Protein AF-A0A6N8V5C9-F1 (afdb_mon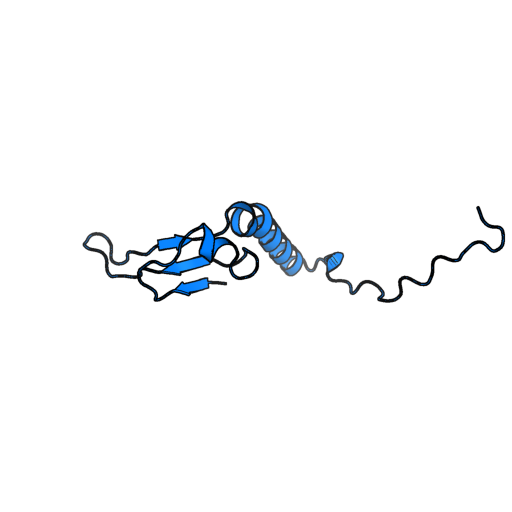omer)

Solvent-accessible surface area (backbone atoms only — not comparable to full-atom values): 5463 Å² total; per-residue (Å²): 98,80,44,80,41,86,51,83,80,31,56,44,66,94,83,36,20,60,41,76,82,12,50,25,38,29,34,10,55,72,42,78,37,66,87,98,41,68,68,41,69,41,77,32,56,21,59,62,46,34,45,57,54,38,43,54,49,54,51,48,55,53,48,28,62,75,70,71,50,84,56,82,82,76,51,79,69,69,91,64,75,65,72,76,80,72,59,96,79,72,130

Secondary structure (DSSP, 8-state):
-EEE--STT---HHHHTTTTTTTPEEEEEEEEPPTT-SEEEEEEE-IIIIIIIHHHHHHHHHHHHHHTPPPTTSS---S--------TT--

Nearest PDB structures (foldseek):
  1ys4-assembly1_A  TM=9.618E-01  e=6.496E-05  Methanocaldococcus jannaschii
  4zhs-assembly1_C  TM=8.784E-01  e=2.864E-05  Trichophyton rubrum BMU01672
  5jw6-assembly1_A  TM=8.793E-01  e=3.283E-05  Aspergillus fumigatus Af293
  4zhs-assembly2_E-2  TM=8.749E-01  e=8.535E-05  Trichophyton rubrum BMU01672
  3hsk-assembly1_B  TM=7.887E-01  e=2.723E-04  Candida albicans

pLDDT: mean 87.92, std 16.31, range [44.84, 98.62]

Foldseek 3Di:
DEAEDADCPDDDQVPPCCVVHQQYKYKYPWDQDDPPGGIDIDIYGNCVCNNDPVVVVVVVVVVCVVVVNDDPVPDDDPPDPPPPPQDPVHD

Mean predicted aligned error: 9.44 Å

Radius of gyration: 22.25 Å; Cα contacts (8 Å, |Δi|>4): 114; chains: 1; bounding box: 54×41×52 Å

Sequence (91 aa):
PLVVRTEPDRPQPRLDADVAAGMAVTVGRIRTAPAPHDLALVAVAHNGIRGAAGACLANAELCASHLGLDLPWDRPEPRDKGAVPVDPNGK

Structure (mmCIF, N/CA/C/O backbone):
data_AF-A0A6N8V5C9-F1
#
_entry.id   AF-A0A6N8V5C9-F1
#
loop_
_atom_site.group_PDB
_atom_site.id
_atom_site.type_symbol
_atom_site.label_atom_id
_atom_site.label_alt_id
_atom_site.label_comp_id
_atom_site.label_asym_id
_atom_site.label_entity_id
_atom_site.label_seq_id
_atom_site.pdbx_PDB_ins_code
_atom_site.Cartn_x
_atom_site.Cartn_y
_atom_site.Cartn_z
_atom_site.occupancy
_atom_site.B_iso_or_equiv
_atom_site.auth_seq_id
_atom_site.auth_comp_id
_atom_site.auth_asym_id
_atom_site.auth_atom_id
_atom_site.pdbx_PDB_model_num
ATOM 1 N N . PRO A 1 1 ? -3.549 -3.131 -6.895 1.00 92.12 1 PRO A N 1
ATOM 2 C CA . PRO A 1 1 ? -4.531 -3.920 -6.104 1.00 92.12 1 PRO A CA 1
ATOM 3 C C . PRO A 1 1 ? -4.726 -3.350 -4.691 1.00 92.12 1 PRO A C 1
ATOM 5 O O . PRO A 1 1 ? -3.760 -2.843 -4.119 1.00 92.12 1 PRO A O 1
ATOM 8 N N . LEU A 1 2 ? -5.949 -3.434 -4.154 1.00 96.94 2 LEU A N 1
ATOM 9 C CA . LEU A 1 2 ? -6.280 -3.138 -2.756 1.00 96.94 2 LEU A CA 1
ATOM 10 C C . LEU A 1 2 ? -6.723 -4.444 -2.089 1.00 96.94 2 LEU A C 1
ATOM 12 O O . LEU A 1 2 ? -7.646 -5.090 -2.580 1.00 96.94 2 LEU A O 1
ATOM 16 N N . VAL A 1 3 ? -6.065 -4.839 -1.002 1.00 98.25 3 VAL A N 1
ATOM 17 C CA . VAL A 1 3 ? -6.380 -6.067 -0.259 1.00 98.25 3 VAL A CA 1
ATOM 18 C C . VAL A 1 3 ? -6.917 -5.685 1.109 1.00 98.25 3 VAL A C 1
ATOM 20 O O . VAL A 1 3 ? -6.249 -4.982 1.861 1.00 98.25 3 VAL A O 1
ATOM 23 N N . VAL A 1 4 ? -8.120 -6.146 1.440 1.00 98.31 4 VAL A N 1
ATOM 24 C CA . VAL A 1 4 ? -8.740 -5.885 2.742 1.00 98.31 4 VAL A CA 1
ATOM 25 C C . VAL A 1 4 ? -8.525 -7.086 3.658 1.00 98.31 4 VAL A C 1
ATOM 27 O O . VAL A 1 4 ? -8.789 -8.222 3.272 1.00 98.31 4 VAL A O 1
ATOM 30 N N . ARG A 1 5 ? -8.037 -6.825 4.870 1.00 98.00 5 ARG A N 1
ATOM 31 C CA . ARG A 1 5 ? -7.842 -7.800 5.945 1.00 98.00 5 ARG A CA 1
ATOM 32 C C . ARG A 1 5 ? -8.870 -7.562 7.042 1.00 98.00 5 ARG A C 1
ATOM 34 O O . ARG A 1 5 ? -9.035 -6.431 7.503 1.00 98.00 5 ARG A O 1
ATOM 41 N N . THR A 1 6 ? -9.552 -8.624 7.449 1.00 97.56 6 THR A N 1
ATOM 42 C CA . THR A 1 6 ? -10.582 -8.584 8.498 1.00 97.56 6 THR A CA 1
ATOM 43 C C . THR A 1 6 ? -10.035 -8.985 9.863 1.00 97.56 6 THR A C 1
ATOM 45 O O . THR A 1 6 ? -10.678 -8.740 10.879 1.00 97.56 6 THR A O 1
ATOM 48 N N . GLU A 1 7 ? -8.858 -9.606 9.902 1.00 98.31 7 GLU A N 1
ATOM 49 C CA . GLU A 1 7 ? -8.202 -10.031 11.129 1.00 98.31 7 GLU A CA 1
ATOM 50 C C . GLU A 1 7 ? -7.833 -8.809 12.000 1.00 98.31 7 GLU A C 1
ATOM 52 O O . GLU A 1 7 ? -7.290 -7.827 11.478 1.00 98.31 7 GLU A O 1
ATOM 57 N N . PRO A 1 8 ? -8.083 -8.835 13.326 1.00 96.44 8 PRO A N 1
ATOM 58 C CA . PRO A 1 8 ? -7.933 -7.653 14.186 1.00 96.44 8 PRO A CA 1
ATOM 59 C C . PRO A 1 8 ? -6.518 -7.064 14.235 1.00 96.44 8 PRO A C 1
ATOM 61 O O . PRO A 1 8 ? -6.334 -5.861 14.432 1.00 96.44 8 PRO A O 1
ATOM 64 N N . ASP A 1 9 ? -5.499 -7.902 14.070 1.00 97.50 9 ASP A N 1
ATOM 65 C CA . ASP A 1 9 ? -4.090 -7.540 14.177 1.00 97.50 9 ASP A CA 1
ATOM 66 C C . ASP A 1 9 ? -3.441 -7.242 12.817 1.00 97.50 9 ASP A C 1
ATOM 68 O O . ASP A 1 9 ? -2.251 -6.917 12.770 1.00 97.50 9 ASP A O 1
ATOM 72 N N . ARG A 1 10 ? -4.200 -7.270 11.715 1.00 98.12 10 ARG A N 1
ATOM 73 C CA . ARG A 1 10 ? -3.700 -7.004 10.358 1.00 98.12 10 ARG A CA 1
ATOM 74 C C . ARG A 1 10 ? -4.133 -5.625 9.848 1.00 98.12 10 ARG A C 1
ATOM 76 O O . ARG A 1 10 ? -5.197 -5.142 10.228 1.00 98.12 10 ARG A O 1
ATOM 83 N N . PRO A 1 11 ? -3.330 -4.969 8.991 1.00 98.38 11 PRO A N 1
ATOM 84 C CA . PRO A 1 11 ? -2.058 -5.432 8.433 1.00 98.38 11 PRO A CA 1
ATOM 85 C C . PRO A 1 11 ? -0.853 -5.223 9.367 1.00 98.38 11 PRO A C 1
ATOM 87 O O . PRO A 1 11 ? -0.897 -4.422 10.301 1.00 98.38 11 PRO A O 1
ATOM 90 N N . GLN A 1 12 ? 0.243 -5.928 9.079 1.00 98.44 12 GLN A N 1
ATOM 91 C CA . GLN A 1 12 ? 1.557 -5.764 9.708 1.00 98.44 12 GLN A CA 1
ATOM 92 C C . GLN A 1 12 ? 2.641 -5.656 8.623 1.00 98.44 12 GLN A C 1
ATOM 94 O O . GLN A 1 12 ? 2.652 -6.493 7.720 1.00 98.44 12 GLN A O 1
ATOM 99 N N . PRO A 1 13 ? 3.598 -4.707 8.716 1.00 97.94 13 PRO A N 1
ATOM 100 C CA . PRO A 1 13 ? 4.608 -4.489 7.675 1.00 97.94 13 PRO A CA 1
ATOM 101 C C . PRO A 1 13 ? 5.317 -5.768 7.216 1.00 97.94 13 PRO A C 1
ATOM 103 O O . PRO A 1 13 ? 5.311 -6.082 6.034 1.00 97.94 13 PRO A O 1
ATOM 106 N N . ARG A 1 14 ? 5.830 -6.572 8.153 1.00 98.06 14 ARG A N 1
ATOM 107 C CA . ARG A 1 14 ? 6.565 -7.810 7.841 1.00 98.06 14 ARG A CA 1
ATOM 108 C C . ARG A 1 14 ? 5.708 -8.900 7.183 1.00 98.06 14 ARG A C 1
ATOM 110 O O . ARG A 1 14 ? 6.250 -9.757 6.501 1.00 98.06 14 ARG A O 1
ATOM 117 N N . LEU A 1 15 ? 4.401 -8.925 7.438 1.00 98.00 15 LEU A N 1
ATOM 118 C CA . LEU A 1 15 ? 3.516 -10.003 6.979 1.00 98.00 15 LEU A CA 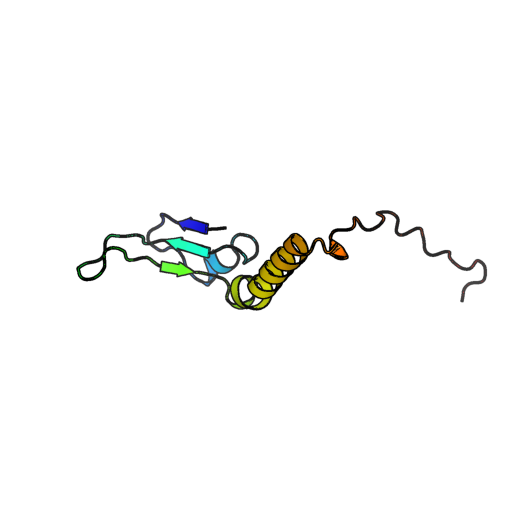1
ATOM 119 C C . LEU A 1 15 ? 2.695 -9.628 5.741 1.00 98.00 15 LEU A C 1
ATOM 121 O O . LEU A 1 15 ? 2.127 -10.519 5.113 1.00 98.00 15 LEU A O 1
ATOM 125 N N . ASP A 1 16 ? 2.573 -8.334 5.436 1.00 98.31 16 ASP A N 1
ATOM 126 C CA . ASP A 1 16 ? 1.686 -7.828 4.385 1.00 98.31 16 ASP A CA 1
ATOM 127 C C . ASP A 1 16 ? 2.384 -6.964 3.328 1.00 98.31 16 ASP A C 1
ATOM 129 O O . ASP A 1 16 ? 1.752 -6.668 2.315 1.00 98.31 16 ASP A O 1
ATOM 133 N N . ALA A 1 17 ? 3.645 -6.553 3.527 1.00 97.31 17 ALA A N 1
ATOM 134 C CA . ALA A 1 17 ? 4.340 -5.704 2.555 1.00 97.31 17 ALA A CA 1
ATOM 135 C C . ALA A 1 17 ? 4.501 -6.387 1.190 1.00 97.31 17 ALA A C 1
ATOM 137 O O . ALA A 1 17 ? 4.294 -5.727 0.180 1.00 97.31 17 ALA A O 1
ATOM 138 N N . ASP A 1 18 ? 4.782 -7.692 1.152 1.00 98.00 18 ASP A N 1
ATOM 139 C CA . ASP A 1 18 ? 5.055 -8.427 -0.094 1.00 98.00 18 ASP A CA 1
ATOM 140 C C . ASP A 1 18 ? 3.799 -8.984 -0.787 1.00 98.00 18 ASP A C 1
ATOM 142 O O . ASP A 1 18 ? 3.892 -9.680 -1.801 1.00 98.00 18 ASP A O 1
ATOM 146 N N . VAL A 1 19 ? 2.597 -8.672 -0.284 1.00 97.62 19 VAL A N 1
ATOM 147 C CA . VAL A 1 19 ? 1.335 -9.100 -0.910 1.00 97.62 19 VAL A CA 1
ATOM 148 C C . VAL A 1 19 ? 1.264 -8.589 -2.352 1.00 97.62 19 VAL A C 1
ATOM 150 O O . VAL A 1 19 ? 1.562 -7.429 -2.640 1.00 97.62 19 VAL A O 1
ATOM 153 N N . ALA A 1 20 ? 0.855 -9.474 -3.268 1.00 96.38 20 ALA A N 1
ATOM 154 C CA . ALA A 1 20 ? 0.896 -9.239 -4.712 1.00 96.38 20 ALA A CA 1
ATOM 155 C C . ALA A 1 20 ? 2.284 -8.769 -5.191 1.00 96.38 20 ALA A C 1
ATOM 157 O O . ALA A 1 20 ? 2.392 -7.760 -5.888 1.00 96.38 20 ALA A O 1
ATOM 158 N N . ALA A 1 21 ? 3.336 -9.478 -4.762 1.00 96.50 21 ALA A N 1
ATOM 159 C CA . ALA A 1 21 ? 4.734 -9.174 -5.071 1.00 96.50 21 ALA A CA 1
ATOM 160 C C . ALA A 1 21 ? 5.129 -7.728 -4.721 1.00 96.50 21 ALA A C 1
ATOM 162 O O . ALA A 1 21 ? 5.842 -7.069 -5.468 1.00 96.50 21 ALA A O 1
ATOM 163 N N . GLY A 1 22 ? 4.607 -7.207 -3.609 1.00 96.94 22 GLY A N 1
ATOM 164 C CA . GLY A 1 22 ? 4.895 -5.853 -3.144 1.00 96.94 22 GLY A CA 1
ATOM 165 C C . GLY A 1 22 ? 4.098 -4.743 -3.825 1.00 96.94 22 GLY A C 1
ATOM 166 O O . GLY A 1 22 ? 4.288 -3.585 -3.468 1.00 96.94 22 GLY A O 1
ATOM 167 N N . MET A 1 23 ? 3.203 -5.060 -4.772 1.00 97.75 23 MET A N 1
ATOM 168 C CA . MET A 1 23 ? 2.410 -4.076 -5.524 1.00 97.75 23 MET A CA 1
ATOM 169 C C . MET A 1 23 ? 1.014 -3.819 -4.937 1.00 97.75 23 MET A C 1
ATOM 171 O O . MET A 1 23 ? 0.303 -2.915 -5.397 1.00 97.75 23 MET A O 1
ATOM 175 N N . ALA A 1 24 ? 0.575 -4.578 -3.931 1.00 97.62 24 ALA A N 1
ATOM 176 C CA . ALA A 1 24 ? -0.682 -4.298 -3.241 1.00 97.62 24 ALA A CA 1
ATOM 177 C C . ALA A 1 24 ? -0.537 -3.184 -2.192 1.00 97.62 24 ALA A C 1
ATOM 179 O O . ALA A 1 24 ? 0.532 -2.944 -1.635 1.00 97.62 24 ALA A O 1
ATOM 180 N N . VAL A 1 25 ? -1.659 -2.528 -1.899 1.00 98.38 25 VAL A N 1
ATOM 181 C CA . VAL A 1 25 ? -1.864 -1.847 -0.617 1.00 98.38 25 VAL A CA 1
ATOM 182 C C . VAL A 1 25 ? -2.792 -2.735 0.199 1.00 98.38 25 VAL A C 1
ATOM 184 O O . VAL A 1 25 ? -3.885 -3.067 -0.265 1.00 98.38 25 VAL A O 1
ATOM 187 N N . THR A 1 26 ? -2.359 -3.126 1.391 1.00 98.62 26 THR A N 1
ATOM 188 C CA . THR A 1 26 ? -3.157 -3.942 2.307 1.00 98.62 26 THR A CA 1
ATOM 189 C C . THR A 1 26 ? -3.750 -3.044 3.386 1.00 98.62 26 THR A C 1
ATOM 191 O O . THR A 1 26 ? -3.022 -2.289 4.028 1.00 98.62 26 THR A O 1
ATOM 194 N N . VAL A 1 27 ? -5.062 -3.115 3.592 1.00 98.62 27 VAL A N 1
ATOM 195 C CA . VAL A 1 27 ? -5.815 -2.277 4.534 1.00 98.62 27 VAL A CA 1
ATOM 196 C C . VAL A 1 27 ? -6.567 -3.153 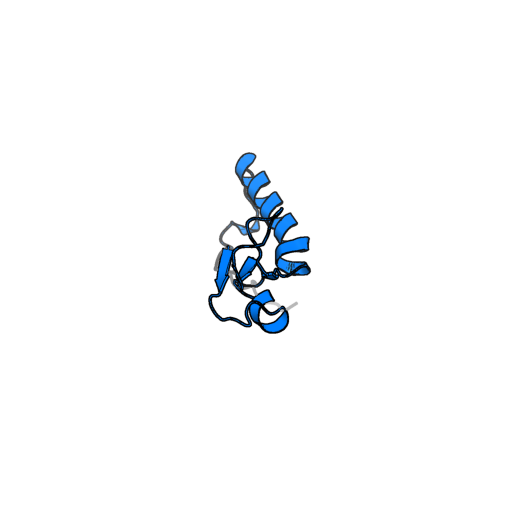5.526 1.00 98.62 27 VAL A C 1
ATOM 198 O O . VAL A 1 27 ? -7.116 -4.185 5.156 1.00 98.62 27 VAL A O 1
ATOM 201 N N . GLY A 1 28 ? -6.615 -2.741 6.788 1.00 98.44 28 GLY A N 1
ATOM 202 C CA . GLY A 1 28 ? -7.335 -3.446 7.846 1.00 98.44 28 GLY A CA 1
ATOM 203 C C . GLY A 1 28 ? -7.645 -2.535 9.027 1.00 98.44 28 GLY A C 1
ATOM 204 O O . GLY A 1 28 ? -7.386 -1.328 8.986 1.00 98.44 28 GLY A O 1
ATOM 205 N N . ARG A 1 29 ? -8.233 -3.111 10.082 1.00 97.88 29 ARG A N 1
ATOM 206 C CA . ARG A 1 29 ? -8.707 -2.382 11.283 1.00 97.88 29 ARG A CA 1
ATOM 207 C C . ARG A 1 29 ? -9.631 -1.206 10.947 1.00 97.88 29 ARG A C 1
ATOM 209 O O . ARG A 1 29 ? -9.588 -0.160 11.604 1.00 97.88 29 ARG A O 1
ATOM 216 N N . ILE A 1 30 ? -10.430 -1.397 9.898 1.00 98.06 30 ILE A N 1
ATOM 217 C CA . ILE A 1 30 ? -11.400 -0.430 9.397 1.00 98.06 30 ILE A CA 1
ATOM 218 C C . ILE A 1 30 ? -12.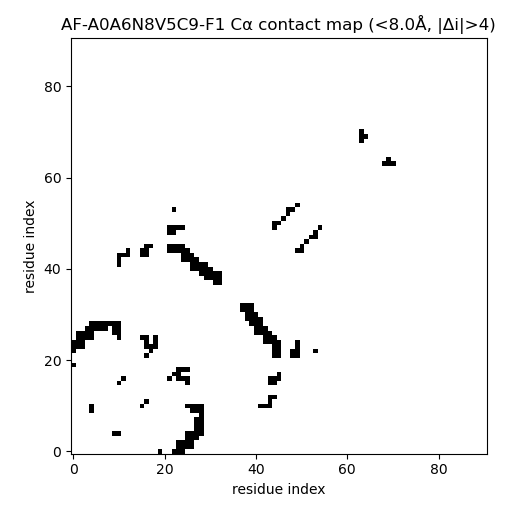511 -0.301 10.434 1.00 98.06 30 ILE A C 1
ATOM 220 O O . ILE A 1 30 ? -13.144 -1.289 10.800 1.00 98.06 30 ILE A O 1
ATOM 224 N N . ARG A 1 31 ? -12.728 0.914 10.926 1.00 97.12 31 ARG A N 1
ATOM 225 C CA . ARG A 1 31 ? -13.752 1.224 11.926 1.00 97.12 31 ARG A CA 1
ATOM 226 C C . ARG A 1 31 ? -14.205 2.667 11.787 1.00 97.12 31 ARG A C 1
ATOM 228 O O . ARG A 1 31 ? -13.462 3.503 11.274 1.00 97.12 31 ARG A O 1
ATOM 235 N N . THR A 1 32 ? -15.386 2.963 12.308 1.00 98.06 32 THR A N 1
ATOM 236 C CA . THR A 1 32 ? -15.843 4.343 12.470 1.00 98.06 32 THR A CA 1
ATOM 237 C C . THR A 1 32 ? -14.909 5.097 13.411 1.00 98.06 32 THR A C 1
ATOM 239 O O . THR A 1 32 ? -14.524 4.574 14.463 1.00 98.06 32 THR A O 1
ATOM 242 N N . ALA A 1 33 ? -14.533 6.313 13.032 1.00 97.44 33 ALA A N 1
ATOM 243 C CA . ALA A 1 33 ? -13.785 7.214 13.897 1.00 97.44 33 ALA A CA 1
ATOM 244 C C . ALA A 1 33 ? -14.740 8.186 14.620 1.00 97.44 33 ALA A C 1
ATOM 246 O O . ALA A 1 33 ? -15.867 8.386 14.170 1.00 97.44 33 ALA A O 1
ATOM 247 N N . PRO A 1 34 ? -14.334 8.764 15.762 1.00 96.06 34 PRO A N 1
ATOM 248 C CA . PRO A 1 34 ? -15.049 9.881 16.370 1.00 96.06 34 PRO A CA 1
ATOM 249 C C . PRO A 1 34 ? -14.860 11.175 15.569 1.00 96.06 34 PRO A C 1
ATOM 251 O O . PRO A 1 34 ? -13.831 11.365 14.913 1.00 96.06 34 PRO A O 1
ATOM 254 N N . ALA A 1 35 ? -15.799 12.111 15.729 1.00 94.44 35 ALA A N 1
ATOM 255 C CA . ALA A 1 35 ? -15.698 13.457 15.167 1.00 94.44 35 ALA A CA 1
ATOM 256 C C . ALA A 1 35 ? -14.339 14.120 15.507 1.00 94.44 35 ALA A C 1
ATOM 258 O O . ALA A 1 35 ? -13.877 14.004 16.647 1.00 94.44 35 ALA A O 1
ATOM 259 N N . PRO A 1 36 ? -13.692 14.818 14.550 1.00 95.31 36 PRO A N 1
ATOM 260 C CA . PRO A 1 36 ? -14.205 15.235 13.237 1.00 95.31 36 PRO A CA 1
ATOM 261 C C . PRO A 1 36 ? -13.999 14.210 12.105 1.00 95.31 36 PRO A C 1
ATOM 263 O O . PRO A 1 36 ? -14.157 14.558 10.939 1.00 95.31 36 PRO A O 1
ATOM 266 N N . HIS A 1 37 ? -13.592 12.979 12.413 1.00 97.25 37 HIS A N 1
ATOM 267 C CA . HIS A 1 37 ? -13.313 11.953 11.411 1.00 97.25 37 HIS A CA 1
ATOM 268 C C . HIS A 1 37 ? -14.438 10.919 11.354 1.00 97.25 37 HIS A C 1
ATOM 270 O O . HIS A 1 37 ? -14.990 10.555 12.384 1.00 97.25 37 HIS A O 1
ATOM 276 N N . ASP A 1 38 ? -14.703 10.370 10.169 1.00 97.25 38 ASP A N 1
ATOM 277 C CA . ASP A 1 38 ? -15.711 9.312 10.003 1.00 97.25 38 ASP A CA 1
ATOM 278 C C . ASP A 1 38 ? -15.093 7.907 9.981 1.00 97.25 38 ASP A C 1
ATOM 280 O O . ASP A 1 38 ? -15.739 6.917 10.327 1.00 97.25 38 ASP A O 1
ATOM 284 N N . LEU A 1 39 ? -13.816 7.798 9.599 1.00 97.56 39 LEU A N 1
ATOM 285 C CA . LEU A 1 39 ? -13.158 6.530 9.295 1.00 97.56 39 LEU A CA 1
ATOM 286 C C . LEU A 1 39 ? -11.738 6.479 9.856 1.00 97.56 39 LEU A C 1
ATOM 288 O O . LEU A 1 39 ? -10.933 7.381 9.635 1.00 97.56 39 LEU A O 1
ATOM 292 N N . ALA A 1 40 ? -11.408 5.373 10.514 1.00 97.75 40 ALA A N 1
ATOM 293 C CA . ALA A 1 40 ? -10.045 5.025 10.883 1.00 97.75 40 ALA A CA 1
ATOM 294 C C . ALA A 1 40 ? -9.688 3.649 10.319 1.00 97.75 40 ALA A C 1
ATOM 296 O O . ALA A 1 40 ? -10.467 2.700 10.403 1.00 97.75 40 ALA A O 1
ATOM 297 N N . LEU A 1 41 ? -8.481 3.537 9.773 1.00 98.06 41 LEU A N 1
ATOM 298 C CA . LEU A 1 41 ? -7.938 2.310 9.196 1.00 98.06 41 LEU A CA 1
ATOM 299 C C . LEU A 1 41 ? -6.422 2.266 9.384 1.00 98.06 41 LEU A C 1
ATOM 301 O O . LEU A 1 41 ? -5.798 3.267 9.736 1.00 98.06 41 LEU A O 1
ATOM 305 N N . VAL A 1 42 ? -5.831 1.105 9.132 1.00 98.50 42 VAL A N 1
ATOM 306 C CA . VAL A 1 42 ? -4.381 0.930 9.018 1.00 98.50 42 VAL A CA 1
ATOM 307 C C . VAL A 1 42 ? -4.079 0.417 7.619 1.00 98.50 42 VAL A C 1
ATOM 309 O O . VAL A 1 42 ? -4.713 -0.534 7.163 1.00 98.50 42 VAL A O 1
ATOM 312 N N . ALA A 1 43 ? -3.107 1.036 6.951 1.00 98.38 43 ALA A N 1
ATOM 313 C CA . ALA A 1 43 ? -2.650 0.643 5.626 1.00 98.38 43 ALA A CA 1
ATOM 314 C C . ALA A 1 43 ? -1.158 0.295 5.651 1.00 98.38 43 ALA A C 1
ATOM 316 O O . ALA A 1 43 ? -0.359 0.987 6.279 1.00 98.38 43 ALA A O 1
ATOM 317 N N . VAL A 1 44 ? -0.790 -0.770 4.944 1.00 98.56 44 VAL A N 1
ATOM 318 C CA . VAL A 1 44 ? 0.594 -1.176 4.689 1.00 98.56 44 VAL A CA 1
ATOM 319 C C . VAL A 1 44 ? 0.788 -1.267 3.182 1.00 98.56 44 VAL A C 1
ATOM 321 O O . VAL A 1 44 ? -0.009 -1.883 2.476 1.00 98.56 44 VAL A O 1
ATOM 324 N N . ALA A 1 45 ? 1.867 -0.662 2.700 1.00 98.00 45 ALA A N 1
ATOM 325 C CA . ALA A 1 45 ? 2.335 -0.778 1.329 1.00 98.00 45 ALA A CA 1
ATOM 326 C C . ALA A 1 45 ? 3.860 -0.888 1.338 1.00 98.00 45 ALA A C 1
ATOM 328 O O . ALA A 1 45 ? 4.522 -0.293 2.194 1.00 98.00 45 ALA A O 1
ATOM 329 N N . HIS A 1 46 ? 4.424 -1.622 0.382 1.00 98.19 46 HIS A N 1
ATOM 330 C CA . HIS A 1 46 ? 5.870 -1.696 0.239 1.00 98.19 46 HIS A CA 1
ATOM 331 C C . HIS A 1 46 ? 6.409 -0.370 -0.319 1.00 98.19 46 HIS A C 1
ATOM 333 O O . HIS A 1 46 ? 6.127 0.004 -1.455 1.00 98.19 46 HIS A O 1
ATOM 339 N N . ASN A 1 47 ? 7.226 0.342 0.456 1.00 96.81 47 ASN A N 1
ATOM 340 C CA . ASN A 1 47 ? 7.751 1.654 0.066 1.00 96.81 47 ASN A CA 1
ATOM 341 C C . ASN A 1 47 ? 8.687 1.593 -1.155 1.00 96.81 47 ASN A C 1
ATOM 343 O O . ASN A 1 47 ? 8.586 2.442 -2.028 1.00 96.81 47 ASN A O 1
ATOM 347 N N . GLY A 1 48 ? 9.575 0.599 -1.238 1.00 96.75 48 GLY A N 1
ATOM 348 C CA . GLY A 1 48 ? 10.469 0.407 -2.385 1.00 96.75 48 GLY A CA 1
ATOM 349 C C . GLY A 1 48 ? 9.752 -0.111 -3.634 1.00 96.75 48 GLY A C 1
ATOM 350 O O . GLY A 1 48 ? 9.873 0.494 -4.695 1.00 96.75 48 GLY A O 1
ATOM 351 N N . ILE A 1 49 ? 8.987 -1.201 -3.495 1.00 97.44 49 ILE A N 1
ATOM 352 C CA . ILE A 1 49 ? 8.289 -1.843 -4.613 1.00 97.44 49 ILE A CA 1
ATOM 353 C C . ILE A 1 49 ? 7.065 -1.032 -5.032 1.00 97.44 49 ILE A C 1
ATOM 355 O O . ILE A 1 49 ? 7.115 -0.417 -6.082 1.00 97.44 49 ILE A O 1
ATOM 359 N N . ARG A 1 50 ? 5.987 -0.949 -4.240 1.00 96.62 50 ARG A N 1
ATOM 360 C CA . ARG A 1 50 ? 4.802 -0.171 -4.649 1.00 96.62 50 ARG A CA 1
ATOM 361 C C . ARG A 1 50 ? 5.072 1.331 -4.736 1.00 96.62 50 ARG A C 1
ATOM 363 O O . ARG A 1 50 ? 4.511 1.989 -5.607 1.00 96.62 50 ARG A O 1
ATOM 370 N N . GLY A 1 51 ? 5.858 1.868 -3.806 1.00 95.62 51 GLY A N 1
ATOM 371 C CA . GLY A 1 51 ? 6.141 3.300 -3.729 1.00 95.62 51 GLY A CA 1
ATOM 372 C C . GLY A 1 51 ? 7.131 3.755 -4.799 1.00 95.62 51 GLY A C 1
ATOM 373 O O . GLY A 1 51 ? 6.725 4.294 -5.815 1.00 95.62 51 GLY A O 1
ATOM 374 N N . ALA A 1 52 ? 8.427 3.567 -4.570 1.00 97.75 52 ALA A N 1
ATOM 375 C CA . ALA A 1 52 ? 9.476 4.161 -5.390 1.00 97.75 52 ALA A CA 1
ATOM 376 C C . ALA A 1 52 ? 9.529 3.577 -6.812 1.00 97.75 52 ALA A C 1
ATOM 378 O O . ALA A 1 52 ? 9.241 4.277 -7.778 1.00 97.75 52 ALA A O 1
ATOM 379 N N . ALA A 1 53 ? 9.883 2.300 -6.958 1.00 97.44 53 ALA A N 1
ATOM 380 C CA . ALA A 1 53 ? 10.090 1.698 -8.274 1.00 97.44 53 ALA A CA 1
ATOM 381 C C . ALA A 1 53 ? 8.764 1.466 -9.015 1.00 97.44 53 ALA A C 1
ATOM 383 O O . ALA A 1 53 ? 8.631 1.791 -10.193 1.00 97.44 53 ALA A O 1
ATOM 384 N N . GLY A 1 54 ? 7.763 0.943 -8.313 1.00 95.31 54 GLY A N 1
ATOM 385 C CA . GLY A 1 54 ? 6.477 0.558 -8.883 1.00 95.31 54 GLY A CA 1
ATOM 386 C C . GLY A 1 54 ? 5.615 1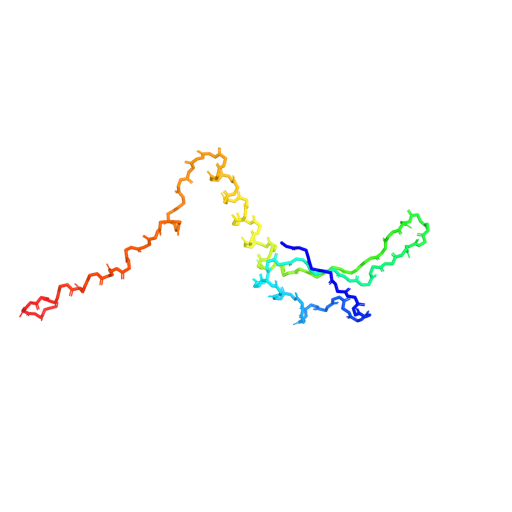.741 -9.296 1.00 95.31 54 GLY A C 1
ATOM 387 O O . GLY A 1 54 ? 4.928 1.630 -10.306 1.00 95.31 54 GLY A O 1
ATOM 388 N N . ALA A 1 55 ? 5.662 2.883 -8.597 1.00 95.50 55 ALA A N 1
ATOM 389 C CA . ALA A 1 55 ? 4.962 4.076 -9.078 1.00 95.50 55 ALA A CA 1
ATOM 390 C C . ALA A 1 55 ? 5.613 4.629 -10.351 1.00 95.50 55 ALA A C 1
ATOM 392 O O . ALA A 1 55 ? 4.900 5.002 -11.279 1.00 95.50 55 ALA A O 1
ATOM 393 N N . CYS A 1 56 ? 6.949 4.635 -10.427 1.00 97.19 56 CYS A N 1
ATOM 394 C CA . CYS A 1 56 ? 7.662 5.026 -11.643 1.00 97.19 56 CYS A CA 1
ATOM 395 C C . CYS A 1 56 ? 7.289 4.124 -12.824 1.00 97.19 56 CYS A C 1
ATOM 397 O O . CYS A 1 56 ? 6.946 4.635 -13.888 1.00 97.19 56 CYS A O 1
ATOM 399 N N . LEU A 1 57 ? 7.303 2.802 -12.626 1.00 94.44 57 LEU A N 1
ATOM 400 C CA . LEU A 1 57 ? 6.961 1.844 -13.674 1.00 94.44 57 LEU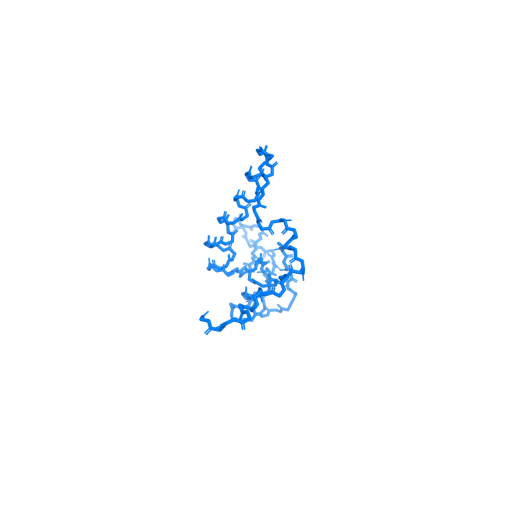 A CA 1
ATOM 401 C C . LEU A 1 57 ? 5.493 1.967 -14.107 1.00 94.44 57 LEU A C 1
ATOM 403 O O . LEU A 1 57 ? 5.233 2.121 -15.294 1.00 94.44 57 LEU A O 1
ATOM 407 N N . ALA 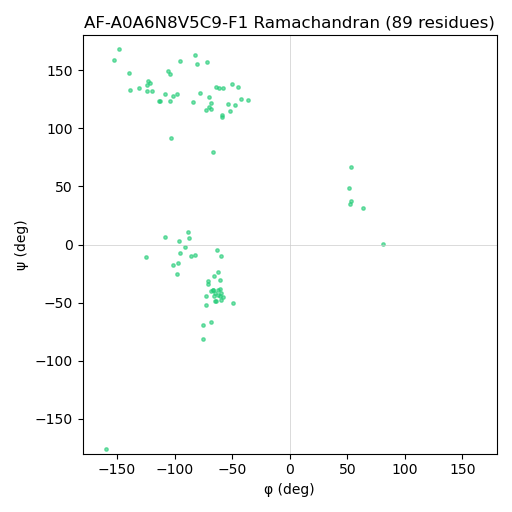A 1 58 ? 4.546 2.004 -13.165 1.00 93.44 58 ALA A N 1
ATOM 408 C CA . ALA A 1 58 ? 3.124 2.136 -13.486 1.00 93.44 58 ALA A CA 1
ATOM 409 C C . ALA A 1 58 ? 2.811 3.445 -14.235 1.00 93.44 58 ALA A C 1
ATOM 411 O O . ALA A 1 58 ? 2.008 3.459 -15.167 1.00 93.44 58 ALA A O 1
ATOM 412 N N . ASN A 1 59 ? 3.467 4.551 -13.864 1.00 95.81 59 ASN A N 1
ATOM 413 C CA . ASN A 1 59 ? 3.339 5.815 -14.589 1.00 95.81 59 ASN A CA 1
ATOM 414 C C . ASN A 1 59 ? 3.934 5.725 -16.002 1.00 95.81 59 ASN A C 1
ATOM 416 O O . ASN A 1 59 ? 3.357 6.275 -16.940 1.00 95.81 59 ASN A O 1
ATOM 420 N N . ALA A 1 60 ? 5.068 5.037 -16.167 1.00 94.75 60 ALA A N 1
ATOM 421 C CA . ALA A 1 60 ? 5.687 4.824 -17.471 1.00 94.75 60 ALA A CA 1
ATOM 422 C C . ALA A 1 60 ? 4.809 3.955 -18.387 1.00 94.75 60 ALA A C 1
ATOM 424 O O . ALA A 1 60 ? 4.594 4.329 -19.537 1.00 94.75 60 ALA A O 1
ATOM 425 N N . GLU A 1 61 ? 4.244 2.860 -17.875 1.00 93.94 61 GLU A N 1
ATOM 426 C CA . GLU A 1 61 ? 3.307 1.988 -18.599 1.00 93.94 61 GLU A CA 1
ATOM 427 C C . GLU A 1 61 ? 2.046 2.747 -19.037 1.00 93.94 61 GLU A C 1
ATOM 429 O O . GLU A 1 61 ? 1.623 2.654 -20.193 1.00 93.94 61 GLU A O 1
ATOM 434 N N . LEU A 1 62 ? 1.472 3.561 -18.143 1.00 95.06 62 LEU A N 1
ATOM 435 C CA . LEU A 1 62 ? 0.316 4.402 -18.459 1.00 95.06 62 LEU A CA 1
ATOM 436 C C . LEU A 1 62 ? 0.641 5.431 -19.552 1.00 95.06 62 LEU A C 1
ATOM 438 O O . LEU A 1 62 ? -0.164 5.637 -20.464 1.00 95.06 62 LEU A O 1
ATOM 442 N N . CYS A 1 63 ? 1.810 6.070 -19.455 1.00 95.75 63 CYS A N 1
ATOM 443 C CA . CYS A 1 63 ? 2.291 7.049 -20.425 1.00 95.75 63 CYS A CA 1
ATOM 444 C C . CYS A 1 63 ? 2.513 6.405 -21.799 1.00 95.75 63 CYS A C 1
ATOM 446 O O . CYS A 1 63 ? 1.995 6.899 -22.799 1.00 95.75 63 CYS A O 1
ATOM 448 N N . ALA A 1 64 ? 3.210 5.267 -21.843 1.00 94.19 64 ALA A N 1
ATOM 449 C CA . ALA A 1 64 ? 3.433 4.506 -23.066 1.00 94.19 64 ALA A CA 1
ATOM 450 C C . ALA A 1 64 ? 2.109 4.105 -23.727 1.00 94.19 64 ALA A C 1
ATOM 452 O O . ALA A 1 64 ? 1.926 4.349 -24.917 1.00 94.19 64 ALA A O 1
ATOM 453 N N . SER A 1 65 ? 1.150 3.613 -22.937 1.00 92.19 65 SER A N 1
ATOM 454 C CA . SER A 1 65 ? -0.189 3.258 -23.421 1.00 92.19 65 SER A CA 1
ATOM 455 C C . SER A 1 65 ? -0.932 4.455 -24.030 1.00 92.19 65 SER A C 1
ATOM 457 O O . SER A 1 65 ? -1.556 4.321 -25.078 1.00 92.19 65 SER A O 1
ATOM 459 N N . HIS A 1 66 ? -0.853 5.641 -23.413 1.00 95.12 66 HIS A N 1
ATOM 460 C CA . HIS A 1 66 ? -1.492 6.860 -23.936 1.00 95.12 66 HIS A CA 1
ATOM 461 C C . HIS A 1 66 ? -0.821 7.408 -25.197 1.00 95.12 66 HIS A C 1
ATOM 463 O O . HIS A 1 66 ? -1.487 8.016 -26.032 1.00 95.12 66 HIS A O 1
ATOM 469 N N . LEU A 1 67 ? 0.491 7.222 -25.323 1.00 95.06 67 LEU A N 1
ATOM 470 C CA . LEU A 1 67 ? 1.274 7.692 -26.462 1.00 95.06 67 LEU A CA 1
ATOM 471 C C . LEU A 1 67 ? 1.379 6.651 -27.588 1.00 95.06 67 LEU A C 1
ATOM 473 O O . LEU A 1 67 ? 1.976 6.945 -28.621 1.00 95.06 67 LEU A O 1
ATOM 477 N N . GLY A 1 68 ? 0.815 5.453 -27.401 1.00 92.31 68 GLY A N 1
ATOM 478 C CA . GLY A 1 68 ? 0.929 4.349 -28.356 1.00 92.31 68 GLY A CA 1
ATOM 479 C C . GLY A 1 68 ? 2.368 3.859 -28.537 1.00 92.31 68 GLY A C 1
ATOM 480 O O . GLY A 1 68 ? 2.746 3.463 -29.637 1.00 92.31 68 GLY A O 1
ATOM 481 N N . LEU A 1 69 ? 3.193 3.941 -27.488 1.00 88.62 69 LEU A N 1
ATOM 482 C CA . LEU A 1 69 ? 4.570 3.456 -27.510 1.00 88.62 69 LEU A CA 1
ATOM 483 C C . LEU A 1 69 ? 4.593 1.958 -27.205 1.00 88.62 69 LEU A C 1
ATOM 485 O O . LEU A 1 69 ? 4.167 1.540 -26.130 1.00 88.62 69 LEU A O 1
ATOM 489 N N . ASP A 1 70 ? 5.157 1.167 -28.116 1.00 82.88 70 ASP A N 1
ATOM 490 C CA . ASP A 1 70 ? 5.471 -0.235 -27.844 1.00 82.88 70 ASP A CA 1
ATOM 491 C C . ASP A 1 70 ? 6.636 -0.326 -26.856 1.00 82.88 70 ASP A C 1
ATOM 493 O O . ASP A 1 70 ? 7.761 0.103 -27.144 1.00 82.88 70 ASP A O 1
ATOM 497 N N . LEU A 1 71 ? 6.382 -0.923 -25.692 1.00 78.44 71 LEU A N 1
ATOM 498 C CA . LEU A 1 71 ? 7.419 -1.173 -24.705 1.00 78.44 71 LEU A CA 1
ATOM 499 C C . LEU A 1 71 ? 8.254 -2.393 -25.127 1.00 78.44 71 LEU A C 1
ATOM 501 O O . LEU A 1 71 ? 7.706 -3.444 -25.462 1.00 78.44 71 LEU A O 1
ATOM 505 N N . PRO A 1 72 ? 9.596 -2.297 -25.124 1.00 71.50 72 PRO A N 1
ATOM 506 C CA . PRO A 1 72 ? 10.455 -3.341 -25.681 1.00 71.50 72 PRO A CA 1
ATOM 507 C C . PRO A 1 72 ? 10.342 -4.694 -24.964 1.00 71.50 72 PRO A C 1
ATOM 509 O O . PRO A 1 72 ? 10.620 -5.716 -25.583 1.00 71.50 72 PRO A O 1
ATOM 512 N N . TRP A 1 73 ? 9.910 -4.712 -23.699 1.00 73.31 73 TRP A N 1
ATOM 513 C CA . TRP A 1 73 ? 9.700 -5.927 -22.902 1.00 73.31 73 TRP A CA 1
ATOM 514 C C . TRP A 1 73 ? 8.321 -6.581 -23.081 1.00 73.31 73 TRP A C 1
ATOM 516 O O . TRP A 1 73 ? 8.141 -7.708 -22.629 1.00 73.31 73 TRP A O 1
ATOM 526 N N . ASP A 1 74 ? 7.372 -5.923 -23.756 1.00 65.62 74 ASP A N 1
ATOM 527 C CA . ASP A 1 74 ? 6.078 -6.525 -24.119 1.00 65.62 74 ASP A CA 1
ATOM 528 C C . ASP A 1 74 ? 6.171 -7.380 -25.386 1.00 65.62 74 ASP A C 1
ATOM 530 O O . ASP A 1 74 ? 5.245 -8.120 -25.732 1.00 65.62 74 ASP A O 1
ATOM 534 N N . ARG A 1 75 ? 7.313 -7.331 -26.082 1.00 62.69 75 ARG A N 1
ATOM 535 C CA . ARG A 1 75 ? 7.575 -8.270 -27.165 1.00 62.69 75 ARG A CA 1
ATOM 536 C C . ARG A 1 75 ? 7.809 -9.646 -26.549 1.00 62.69 75 ARG A C 1
ATOM 538 O O . ARG A 1 75 ? 8.688 -9.776 -25.696 1.00 62.69 75 ARG A O 1
ATOM 545 N N . PRO A 1 76 ? 7.098 -10.696 -26.991 1.00 59.16 76 PRO A N 1
ATOM 546 C CA . PRO A 1 76 ? 7.535 -12.041 -26.679 1.00 59.16 76 PRO A CA 1
ATOM 547 C C . PRO A 1 76 ? 8.944 -12.190 -27.258 1.00 59.16 76 PRO A C 1
ATOM 549 O O . PRO A 1 76 ? 9.121 -12.159 -28.476 1.00 59.16 76 PRO A O 1
ATOM 552 N N . GLU A 1 77 ? 9.950 -12.305 -26.390 1.00 60.03 77 GLU A N 1
ATOM 553 C CA . GLU A 1 77 ? 11.276 -12.778 -26.786 1.00 60.03 77 GLU A CA 1
ATOM 554 C C . GLU A 1 77 ? 11.077 -14.007 -27.685 1.00 60.03 77 GLU A C 1
ATOM 556 O O . GLU A 1 77 ? 10.245 -14.870 -27.349 1.00 60.03 77 GLU A O 1
ATOM 561 N N . PRO A 1 78 ? 11.787 -14.127 -28.820 1.00 53.00 78 PRO A N 1
ATOM 562 C CA . PRO A 1 78 ? 11.805 -15.379 -29.550 1.00 53.00 78 PRO A CA 1
ATOM 563 C C . PRO A 1 78 ? 12.182 -16.475 -28.551 1.00 53.00 78 PRO A C 1
ATOM 565 O O . PRO A 1 78 ? 13.280 -16.485 -27.999 1.00 53.00 78 PRO A O 1
ATOM 568 N N . ARG A 1 79 ? 11.252 -17.401 -28.280 1.00 56.62 79 ARG A N 1
ATOM 569 C CA . ARG A 1 79 ? 11.493 -18.544 -27.378 1.00 56.62 79 ARG A CA 1
ATOM 570 C C . ARG A 1 79 ? 12.583 -19.481 -27.897 1.00 56.62 79 ARG A C 1
ATOM 572 O O . ARG A 1 79 ? 12.966 -20.413 -27.200 1.00 56.62 79 ARG A O 1
ATOM 579 N N . ASP A 1 80 ? 13.082 -19.214 -29.094 1.00 56.22 80 ASP A N 1
ATOM 580 C CA . ASP A 1 80 ? 14.272 -19.815 -29.641 1.00 56.22 80 ASP A CA 1
ATOM 581 C C . ASP A 1 80 ? 15.413 -18.796 -29.550 1.00 56.22 80 ASP A C 1
ATOM 583 O O . ASP A 1 80 ? 15.636 -17.982 -30.450 1.00 56.22 80 ASP A O 1
ATOM 587 N N . LYS A 1 81 ? 16.166 -18.844 -28.445 1.00 51.59 81 LYS A N 1
ATOM 588 C CA . LYS A 1 81 ? 17.583 -18.484 -28.514 1.00 51.59 81 LYS A CA 1
ATOM 589 C C . LYS A 1 81 ? 18.217 -19.569 -29.372 1.00 51.59 81 LYS A C 1
ATOM 591 O O . LYS A 1 81 ? 18.767 -20.520 -28.817 1.00 51.59 81 LYS A O 1
ATOM 596 N N . GLY A 1 82 ? 18.053 -19.446 -30.693 1.00 48.69 82 GLY A N 1
ATOM 597 C CA . GLY A 1 82 ? 18.660 -20.339 -31.664 1.00 48.69 82 GLY A CA 1
ATOM 598 C C . GLY A 1 82 ? 20.083 -20.585 -31.204 1.00 48.69 82 GLY A C 1
ATOM 599 O O . GLY A 1 82 ? 20.786 -19.626 -30.866 1.00 48.69 82 GLY A O 1
ATOM 600 N N . ALA A 1 83 ? 20.422 -21.867 -31.047 1.00 57.72 83 ALA A N 1
ATOM 601 C CA . ALA A 1 83 ? 21.715 -22.312 -30.563 1.00 57.72 83 ALA A CA 1
ATOM 602 C C . ALA A 1 83 ? 22.797 -21.376 -31.102 1.00 57.72 83 ALA A C 1
ATOM 604 O O . ALA A 1 83 ? 22.862 -21.152 -32.313 1.00 57.72 83 ALA A O 1
ATOM 605 N N . VAL A 1 84 ? 23.594 -20.790 -30.203 1.00 59.25 84 VAL A N 1
ATOM 606 C CA . VAL A 1 84 ? 24.780 -20.031 -30.606 1.00 59.25 84 VAL A CA 1
ATOM 607 C C . VAL A 1 84 ? 25.507 -20.912 -31.621 1.00 59.25 84 VAL A C 1
ATOM 609 O O . VAL A 1 84 ? 25.806 -22.058 -31.267 1.00 59.25 84 VAL A O 1
ATOM 612 N N . PRO A 1 85 ? 25.724 -20.469 -32.875 1.00 56.16 85 PRO A N 1
ATOM 613 C CA . PRO A 1 85 ? 26.469 -21.271 -33.824 1.00 56.16 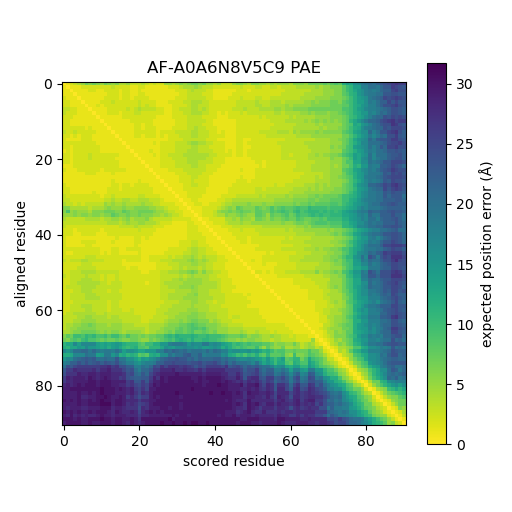85 PRO A CA 1
ATOM 614 C C . PRO A 1 85 ? 27.840 -21.500 -33.207 1.00 56.16 85 PRO A C 1
ATOM 616 O O . PRO A 1 85 ? 28.615 -20.561 -33.026 1.00 56.16 85 PRO A O 1
ATOM 619 N N . VAL A 1 86 ? 28.098 -22.736 -32.794 1.00 61.31 86 VAL A N 1
ATOM 620 C CA . VAL A 1 86 ? 29.419 -23.135 -32.335 1.00 61.31 86 VAL A CA 1
ATOM 621 C C . VAL A 1 86 ? 30.287 -23.089 -33.583 1.00 61.31 86 VAL A C 1
ATOM 623 O O . VAL A 1 86 ? 29.994 -23.794 -34.551 1.00 61.31 86 VAL A O 1
ATOM 626 N N . ASP A 1 87 ? 31.293 -22.214 -33.601 1.00 57.06 87 ASP A N 1
ATOM 627 C CA . ASP A 1 87 ? 32.292 -22.210 -34.667 1.00 57.06 87 ASP A CA 1
ATOM 628 C C . ASP A 1 87 ? 32.869 -23.633 -34.774 1.00 57.06 87 ASP A C 1
ATOM 630 O O . ASP A 1 87 ? 33.412 -24.131 -33.780 1.00 57.06 87 ASP A O 1
ATOM 634 N N . PRO A 1 88 ? 32.776 -24.313 -35.934 1.00 59.47 88 PRO A N 1
ATOM 635 C CA . PRO A 1 88 ? 33.374 -25.633 -36.107 1.00 59.47 88 PRO A CA 1
ATOM 636 C C . PRO A 1 88 ? 34.900 -25.638 -35.899 1.00 59.47 88 PRO A C 1
ATOM 638 O O . PRO A 1 88 ?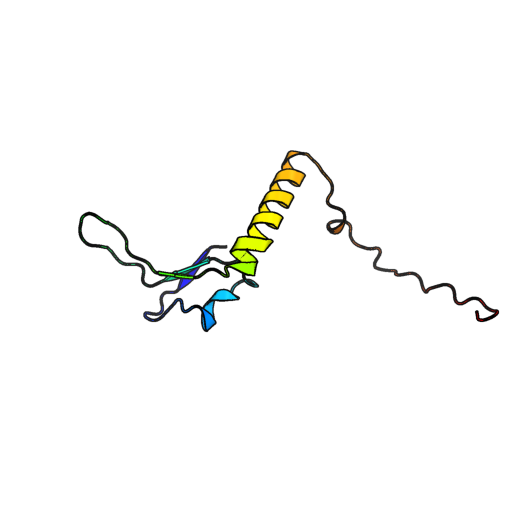 35.479 -26.717 -35.801 1.00 59.47 88 PRO A O 1
ATOM 641 N N . ASN A 1 89 ? 35.546 -24.469 -35.795 1.00 59.69 89 ASN A N 1
ATOM 642 C CA . ASN A 1 89 ? 36.974 -24.321 -35.514 1.00 59.69 89 ASN A CA 1
ATOM 643 C C . ASN A 1 89 ? 37.321 -23.796 -34.106 1.00 59.69 89 ASN A C 1
ATOM 645 O O . ASN A 1 89 ? 38.503 -23.585 -33.835 1.00 59.69 89 ASN A O 1
ATOM 649 N N . GLY A 1 90 ? 36.347 -23.637 -33.202 1.00 51.38 90 GLY A N 1
ATOM 650 C CA . GLY A 1 90 ? 36.590 -23.439 -31.768 1.00 51.38 90 GLY A CA 1
ATOM 651 C C . GLY A 1 90 ? 37.542 -22.294 -31.393 1.00 51.38 90 GLY A C 1
ATOM 652 O O . GLY A 1 90 ? 38.603 -22.545 -30.815 1.00 51.38 90 GLY A O 1
ATOM 653 N N . LYS A 1 91 ? 37.142 -21.044 -31.648 1.00 44.84 91 LYS A N 1
ATOM 654 C CA . LYS A 1 91 ? 37.630 -19.891 -30.872 1.00 44.84 91 LYS A CA 1
ATOM 655 C C . LYS A 1 91 ? 36.526 -19.271 -30.033 1.00 44.84 91 LYS A C 1
ATOM 657 O O . LYS A 1 91 ? 35.413 -19.095 -30.568 1.00 44.84 91 LYS A O 1
#